Protein AF-A0A167GSV7-F1 (afdb_monomer_lite)

Secondary structure (DSSP, 8-state):
----GGGGGGTTSTT--GGG-HHHHHHHHHHHHHH---GGGGS-TTT--SHHHHHS-----TT---SS-HHHHHHHHHHHHHHHHHS---SSGGGSTT---PPPPPPPPEEEEEEEETTEEEEEEEE-S---HHHHHHTT---PPPSS--TT--TT--S------------

Structure (mmCIF, N/CA/C/O backbone):
data_AF-A0A167GSV7-F1
#
_entry.id   AF-A0A167GSV7-F1
#
loop_
_atom_site.group_PDB
_atom_site.id
_atom_site.type_symbol
_atom_site.label_atom_id
_atom_site.label_alt_id
_atom_site.label_comp_id
_atom_site.label_asym_id
_atom_site.label_entity_id
_atom_site.label_seq_id
_atom_site.pdbx_PDB_ins_code
_atom_site.Cartn_x
_atom_site.Cartn_y
_atom_site.Cartn_z
_atom_site.occupancy
_atom_site.B_iso_or_equiv
_atom_site.auth_seq_id
_atom_site.auth_comp_id
_atom_site.auth_asym_id
_atom_site.auth_atom_id
_atom_site.pdbx_PDB_model_num
ATOM 1 N N . MET A 1 1 ? -2.995 -13.051 6.671 1.00 68.19 1 MET A N 1
ATOM 2 C CA . MET A 1 1 ? -1.737 -13.390 5.969 1.00 68.19 1 MET A CA 1
ATOM 3 C C . MET A 1 1 ? -1.433 -12.260 5.000 1.00 68.19 1 MET A C 1
ATOM 5 O O . MET A 1 1 ? -2.315 -11.930 4.220 1.00 68.19 1 MET A O 1
ATOM 9 N N . LEU A 1 2 ? -0.252 -11.642 5.087 1.00 77.50 2 LEU A N 1
ATOM 10 C CA . LEU A 1 2 ? 0.212 -10.658 4.101 1.00 77.50 2 LEU A CA 1
ATOM 11 C C . LEU A 1 2 ? 0.925 -11.395 2.960 1.00 77.50 2 LEU A C 1
ATOM 13 O O . LEU A 1 2 ? 1.666 -12.342 3.218 1.00 77.50 2 LEU A O 1
ATOM 17 N N . PHE A 1 3 ? 0.684 -10.985 1.718 1.00 82.25 3 PHE A N 1
ATOM 18 C CA . PHE A 1 3 ? 1.260 -11.573 0.505 1.00 82.25 3 PHE A CA 1
ATOM 19 C C . PHE A 1 3 ? 1.486 -10.473 -0.553 1.00 82.25 3 PHE A C 1
ATOM 21 O O . PHE A 1 3 ? 1.132 -9.324 -0.312 1.00 82.25 3 PHE A O 1
ATOM 28 N N . ASP A 1 4 ? 2.069 -10.822 -1.708 1.00 75.38 4 ASP A N 1
ATOM 29 C CA . ASP A 1 4 ? 2.353 -9.896 -2.829 1.00 75.38 4 ASP A CA 1
ATOM 30 C C . ASP A 1 4 ? 3.397 -8.796 -2.515 1.00 75.38 4 ASP A C 1
ATOM 32 O O . ASP A 1 4 ? 3.217 -7.606 -2.768 1.00 75.38 4 ASP A O 1
ATOM 36 N N . PHE A 1 5 ? 4.556 -9.204 -1.984 1.00 78.56 5 PHE A N 1
ATOM 37 C CA . PHE A 1 5 ? 5.688 -8.311 -1.671 1.00 78.56 5 PHE A CA 1
ATOM 38 C C . PHE A 1 5 ? 6.516 -7.886 -2.902 1.00 78.56 5 PHE A C 1
ATOM 40 O O . PHE A 1 5 ? 7.600 -7.311 -2.771 1.00 78.56 5 PHE A O 1
ATOM 47 N N . ASN A 1 6 ? 6.005 -8.129 -4.111 1.00 77.69 6 ASN A N 1
ATOM 48 C CA . ASN A 1 6 ? 6.680 -7.888 -5.390 1.00 77.69 6 ASN A CA 1
ATOM 49 C C . ASN A 1 6 ? 7.121 -6.423 -5.554 1.00 77.69 6 ASN A C 1
ATOM 51 O O . ASN A 1 6 ? 8.136 -6.126 -6.187 1.00 77.69 6 ASN A O 1
ATOM 55 N N . PHE A 1 7 ? 6.347 -5.494 -4.985 1.00 78.44 7 PHE A N 1
ATOM 56 C CA . PHE A 1 7 ? 6.650 -4.064 -5.005 1.00 78.44 7 PHE A CA 1
ATOM 57 C C . PHE A 1 7 ? 7.676 -3.656 -3.942 1.00 78.44 7 PHE A C 1
ATOM 59 O O . PHE A 1 7 ? 8.456 -2.739 -4.187 1.00 78.44 7 PHE A O 1
ATOM 66 N N . SER A 1 8 ? 7.737 -4.350 -2.804 1.00 79.81 8 SER A N 1
ATOM 67 C CA . SER A 1 8 ? 8.711 -4.071 -1.741 1.00 79.81 8 SER A CA 1
ATOM 68 C C . SER A 1 8 ? 10.144 -4.361 -2.192 1.00 79.81 8 SER A C 1
ATOM 70 O O . SER A 1 8 ? 11.051 -3.594 -1.882 1.00 79.81 8 SER A O 1
ATOM 72 N N . ALA A 1 9 ? 10.348 -5.399 -3.012 1.00 78.75 9 ALA A N 1
ATOM 73 C CA . ALA A 1 9 ? 11.649 -5.708 -3.617 1.00 78.75 9 ALA A CA 1
ATOM 74 C C . ALA A 1 9 ? 12.167 -4.603 -4.563 1.00 78.75 9 ALA A C 1
ATOM 76 O O . ALA A 1 9 ? 13.341 -4.586 -4.928 1.00 78.75 9 ALA A O 1
ATOM 77 N N . ARG A 1 10 ? 11.301 -3.662 -4.966 1.00 82.44 10 ARG A N 1
ATOM 78 C CA . ARG A 1 10 ? 11.674 -2.543 -5.837 1.00 82.44 10 ARG A CA 1
ATOM 79 C C . ARG A 1 10 ? 12.182 -1.329 -5.070 1.00 82.44 10 ARG A C 1
ATOM 81 O O . ARG A 1 10 ? 12.647 -0.403 -5.717 1.00 82.44 10 ARG A O 1
ATOM 88 N N . ILE A 1 11 ? 12.109 -1.292 -3.737 1.00 86.81 11 ILE A N 1
ATOM 89 C CA . ILE A 1 11 ? 12.600 -0.142 -2.960 1.00 86.81 11 ILE A CA 1
ATOM 90 C C . ILE A 1 11 ? 14.096 0.059 -3.254 1.00 86.81 11 ILE A C 1
ATOM 92 O O . ILE A 1 11 ? 14.900 -0.861 -3.087 1.00 86.81 11 ILE A O 1
ATOM 96 N N . GLY A 1 12 ? 14.460 1.249 -3.738 1.00 86.12 12 GLY A N 1
ATOM 97 C CA . GLY A 1 12 ? 15.818 1.560 -4.205 1.00 86.12 12 GLY A CA 1
ATOM 98 C C . GLY A 1 12 ? 16.156 1.058 -5.621 1.00 86.12 12 GLY A C 1
ATOM 99 O O . GLY A 1 12 ? 17.324 1.049 -6.007 1.00 86.12 12 GLY A O 1
ATOM 100 N N . ARG A 1 13 ? 15.166 0.623 -6.413 1.00 84.81 13 ARG A N 1
ATOM 101 C CA . ARG A 1 13 ? 15.308 0.154 -7.806 1.00 84.81 13 ARG A CA 1
ATOM 102 C C . ARG A 1 13 ? 14.381 0.938 -8.756 1.00 84.81 13 ARG A C 1
ATOM 104 O O . ARG A 1 13 ? 13.416 1.559 -8.303 1.00 84.81 13 ARG A O 1
ATOM 111 N N . PRO A 1 14 ? 14.620 0.897 -10.083 1.00 82.56 14 PRO A N 1
ATOM 112 C CA . PRO A 1 14 ? 13.687 1.451 -11.064 1.00 82.56 14 PRO A CA 1
ATOM 113 C C . PRO A 1 14 ? 12.264 0.900 -10.894 1.00 82.56 14 PRO A C 1
ATOM 115 O O . PRO A 1 14 ? 12.064 -0.288 -10.640 1.00 82.56 14 PRO A O 1
ATOM 118 N N . GLY A 1 15 ? 11.263 1.770 -11.038 1.00 79.38 15 GLY A N 1
ATOM 119 C CA . GLY A 1 15 ? 9.854 1.418 -10.835 1.00 79.38 15 GLY A CA 1
ATOM 120 C C . GLY A 1 15 ? 9.379 1.461 -9.376 1.00 79.38 15 GLY A C 1
ATOM 121 O O . GLY A 1 15 ? 8.215 1.149 -9.122 1.00 79.38 15 GLY A O 1
ATOM 122 N N . TYR A 1 16 ? 10.239 1.855 -8.428 1.00 86.88 16 TYR A N 1
ATOM 123 C CA . TYR A 1 16 ? 9.818 2.297 -7.097 1.00 86.88 16 TYR A CA 1
ATOM 124 C C . TYR A 1 16 ? 8.952 3.561 -7.182 1.00 86.88 16 TYR A C 1
ATOM 126 O O . TYR A 1 16 ? 9.185 4.434 -8.017 1.00 86.88 16 TYR A O 1
ATOM 134 N N . SER A 1 17 ? 7.970 3.673 -6.290 1.00 88.25 17 SER A N 1
ATOM 135 C CA . SER A 1 17 ? 7.146 4.869 -6.134 1.00 88.25 17 SER A CA 1
ATOM 136 C C . SER A 1 17 ? 7.015 5.197 -4.652 1.00 88.25 17 SER A C 1
ATOM 138 O O . SER A 1 17 ? 6.383 4.453 -3.908 1.00 88.25 17 SER A O 1
ATOM 140 N N . GLU A 1 18 ? 7.582 6.328 -4.237 1.00 88.50 18 GLU A N 1
ATOM 141 C CA . GLU A 1 18 ? 7.523 6.815 -2.851 1.00 88.50 18 GLU A CA 1
ATOM 142 C C . GLU A 1 18 ? 6.089 7.095 -2.380 1.00 88.50 18 GLU A C 1
ATOM 144 O O . GLU A 1 18 ? 5.733 6.876 -1.219 1.00 88.50 18 GLU A O 1
ATOM 149 N N . ALA A 1 19 ? 5.222 7.478 -3.317 1.00 90.75 19 ALA A N 1
ATOM 150 C CA . ALA A 1 19 ? 3.798 7.656 -3.077 1.00 90.75 19 ALA A CA 1
ATOM 151 C C . ALA A 1 19 ? 3.080 6.358 -2.648 1.00 90.75 19 ALA A C 1
ATOM 153 O O . ALA A 1 19 ? 1.967 6.424 -2.133 1.00 90.75 19 ALA A O 1
ATOM 154 N N . ARG A 1 20 ? 3.697 5.181 -2.839 1.00 89.00 20 ARG A N 1
ATOM 155 C CA . ARG A 1 20 ? 3.166 3.857 -2.469 1.00 89.00 20 ARG A CA 1
ATOM 156 C C . ARG A 1 20 ? 3.907 3.272 -1.260 1.00 89.00 20 ARG A C 1
ATOM 158 O O . ARG A 1 20 ? 4.378 2.138 -1.308 1.00 89.00 20 ARG A O 1
ATOM 165 N N . ASN A 1 21 ? 4.040 4.056 -0.192 1.00 90.56 21 ASN A N 1
ATOM 166 C CA . ASN A 1 21 ? 4.678 3.618 1.051 1.00 90.56 21 ASN A CA 1
ATOM 167 C C . ASN A 1 21 ? 3.718 2.861 1.989 1.00 90.56 21 ASN A C 1
ATOM 169 O O . ASN A 1 21 ? 2.494 2.901 1.842 1.00 90.56 21 ASN A O 1
ATOM 173 N N . ASP A 1 22 ? 4.307 2.164 2.960 1.00 91.00 22 ASP A N 1
ATOM 174 C CA . ASP A 1 22 ? 3.615 1.337 3.951 1.00 91.00 22 ASP A CA 1
ATOM 175 C C . ASP A 1 22 ? 2.670 2.148 4.843 1.00 91.00 22 ASP A C 1
ATOM 177 O O . ASP A 1 22 ? 1.542 1.717 5.058 1.00 91.00 22 ASP A O 1
ATOM 181 N N . ILE A 1 23 ? 3.077 3.335 5.301 1.00 94.19 23 ILE A N 1
ATOM 182 C CA . ILE A 1 23 ? 2.232 4.207 6.132 1.00 94.19 23 ILE A CA 1
ATOM 183 C C . ILE A 1 23 ? 0.926 4.543 5.410 1.00 94.19 23 ILE A C 1
ATOM 185 O O . ILE A 1 23 ? -0.161 4.307 5.941 1.00 94.19 23 ILE A O 1
ATOM 189 N N . LYS A 1 24 ? 1.026 5.037 4.171 1.00 94.44 24 LYS A N 1
ATOM 190 C CA . LYS A 1 24 ? -0.137 5.355 3.335 1.00 94.44 24 LYS A CA 1
ATOM 191 C C . LYS A 1 24 ? -0.990 4.112 3.082 1.00 94.44 24 LYS A C 1
ATOM 193 O O . LYS A 1 24 ? -2.205 4.158 3.245 1.00 94.44 24 LYS A O 1
ATOM 198 N N . GLY A 1 25 ? -0.359 2.988 2.740 1.00 93.19 25 GLY A N 1
ATOM 199 C CA . GLY A 1 25 ? -1.058 1.726 2.501 1.00 93.19 25 GLY A CA 1
ATOM 200 C C . GLY A 1 25 ? -1.862 1.240 3.712 1.00 93.19 25 GLY A C 1
ATOM 201 O O . GLY A 1 25 ? -3.019 0.847 3.552 1.00 93.19 25 GLY A O 1
ATOM 202 N N . VAL A 1 26 ? -1.285 1.295 4.916 1.00 95.44 26 VAL A N 1
ATOM 203 C CA . VAL A 1 26 ? -1.942 0.856 6.158 1.00 95.44 26 VAL A CA 1
ATOM 204 C C . VAL A 1 26 ? -3.081 1.798 6.549 1.00 95.44 26 VAL A C 1
ATOM 206 O O . VAL A 1 26 ? -4.167 1.307 6.854 1.00 95.44 26 VAL A O 1
ATOM 209 N N . LEU A 1 27 ? -2.876 3.121 6.474 1.00 96.44 27 LEU A N 1
ATOM 210 C CA . LEU A 1 27 ? -3.914 4.122 6.767 1.00 96.44 27 LEU A CA 1
ATOM 211 C C . LEU A 1 27 ? -5.168 3.898 5.922 1.00 96.44 27 LEU A C 1
ATOM 213 O O . LEU A 1 27 ? -6.256 3.712 6.463 1.00 96.44 27 LEU A O 1
ATOM 217 N N . PHE A 1 28 ? -4.999 3.840 4.600 1.00 96.19 28 PHE A N 1
ATOM 218 C CA . PHE A 1 28 ? -6.114 3.607 3.690 1.00 96.19 28 PHE A CA 1
ATOM 219 C C . PHE A 1 28 ? -6.759 2.237 3.902 1.00 96.19 28 PHE A C 1
ATOM 221 O O . PHE A 1 28 ? -7.976 2.127 3.912 1.00 96.19 28 PHE A O 1
ATOM 228 N N . THR A 1 29 ? -5.962 1.183 4.099 1.00 95.06 29 THR A N 1
ATOM 229 C CA . THR A 1 29 ? -6.514 -0.168 4.282 1.00 95.06 29 THR A CA 1
ATOM 230 C C . THR A 1 29 ? -7.373 -0.265 5.539 1.00 95.06 29 THR A C 1
ATOM 232 O O . THR A 1 29 ? -8.441 -0.869 5.493 1.00 95.06 29 THR A O 1
ATOM 235 N N . LEU A 1 30 ? -6.942 0.325 6.660 1.00 96.31 30 LEU A N 1
ATOM 236 C CA . LEU A 1 30 ? -7.736 0.279 7.886 1.00 96.31 30 LEU A CA 1
ATOM 237 C C . LEU A 1 30 ? -9.003 1.134 7.769 1.00 96.31 30 LEU A C 1
ATOM 239 O O . LEU A 1 30 ? -10.065 0.678 8.187 1.00 96.31 30 LEU A O 1
ATOM 243 N N . TYR A 1 31 ? -8.901 2.319 7.158 1.00 96.81 31 TYR A N 1
ATOM 244 C CA . TYR A 1 31 ? -10.057 3.155 6.837 1.00 96.81 31 TYR A CA 1
ATOM 245 C C . TYR A 1 31 ? -11.082 2.366 6.012 1.00 96.81 31 TYR A C 1
ATOM 247 O O . TYR A 1 31 ? -12.199 2.162 6.470 1.00 96.81 31 TYR A O 1
ATOM 255 N N . GLU A 1 32 ? -10.671 1.804 4.874 1.00 96.31 32 GLU A N 1
ATOM 256 C CA . GLU A 1 32 ? -11.534 1.051 3.954 1.00 96.31 32 GLU A CA 1
ATOM 257 C C . GLU A 1 32 ? -12.191 -0.173 4.607 1.00 96.31 32 GLU A C 1
ATOM 259 O O . GLU A 1 32 ? -13.351 -0.480 4.336 1.00 96.31 32 GLU A O 1
ATOM 264 N N . ILE A 1 33 ? -11.478 -0.892 5.480 1.00 96.06 33 ILE A N 1
ATOM 265 C CA . ILE A 1 33 ? -12.054 -2.032 6.206 1.00 96.06 33 ILE A CA 1
ATOM 266 C C . ILE A 1 33 ? -13.157 -1.563 7.160 1.00 96.06 33 ILE A C 1
ATOM 268 O O . ILE A 1 33 ? -14.196 -2.218 7.243 1.00 96.06 33 ILE A O 1
ATOM 272 N N . ILE A 1 34 ? -12.942 -0.454 7.875 1.00 97.19 34 ILE A N 1
ATOM 273 C CA . ILE A 1 34 ? -13.860 0.036 8.911 1.00 97.19 34 ILE A CA 1
ATOM 274 C C . ILE A 1 34 ? -15.062 0.777 8.313 1.00 97.19 34 ILE A C 1
ATOM 276 O O . ILE A 1 34 ? -16.195 0.562 8.752 1.00 97.19 34 ILE A O 1
ATOM 280 N N . THR A 1 35 ? -14.835 1.640 7.326 1.00 96.75 35 THR A N 1
ATOM 281 C CA . THR A 1 35 ? -15.862 2.505 6.725 1.00 96.75 35 THR A CA 1
ATOM 282 C C . THR A 1 35 ? -16.539 1.868 5.517 1.00 96.75 35 THR A C 1
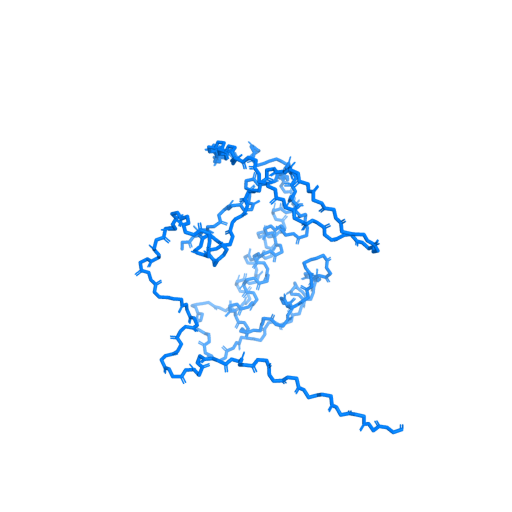ATOM 284 O O . THR A 1 35 ? -17.638 2.280 5.156 1.00 96.75 35 THR A O 1
ATOM 287 N N . ARG A 1 36 ? -15.906 0.854 4.902 1.00 96.69 36 ARG A N 1
ATOM 288 C CA . ARG A 1 36 ? -16.286 0.289 3.593 1.00 96.69 36 ARG A CA 1
ATOM 289 C C . ARG A 1 36 ? -16.272 1.319 2.454 1.00 96.69 36 ARG A C 1
ATOM 291 O O . ARG A 1 36 ? -16.804 1.027 1.387 1.00 96.69 36 ARG A O 1
ATOM 298 N N . ASP A 1 37 ? -15.644 2.476 2.668 1.00 94.69 37 ASP A N 1
ATOM 299 C CA . ASP A 1 37 ? -15.453 3.528 1.671 1.00 94.69 37 ASP A CA 1
ATOM 300 C C . ASP A 1 37 ? -14.067 3.389 1.023 1.00 94.69 37 ASP A C 1
ATOM 302 O O . ASP A 1 37 ? -13.042 3.480 1.701 1.00 94.69 37 ASP A O 1
ATOM 306 N N . ASP A 1 38 ? -14.043 3.161 -0.292 1.00 93.88 38 ASP A N 1
ATOM 307 C CA . ASP A 1 38 ? -12.836 3.076 -1.117 1.00 93.88 38 ASP A CA 1
ATOM 308 C C . ASP A 1 38 ? -12.701 4.229 -2.128 1.00 93.88 38 ASP A C 1
ATOM 310 O O . ASP A 1 38 ? -11.796 4.215 -2.968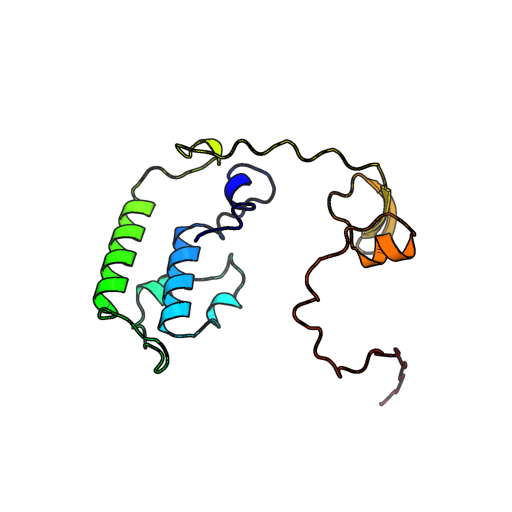 1.00 93.88 38 ASP A O 1
ATOM 314 N N . ASN A 1 39 ? -13.530 5.274 -2.029 1.00 93.75 39 ASN A N 1
ATOM 315 C CA . ASN A 1 39 ? -13.533 6.406 -2.961 1.00 93.75 39 ASN A CA 1
ATOM 316 C C . ASN A 1 39 ? -12.179 7.120 -2.994 1.00 93.75 39 ASN A C 1
ATOM 318 O O . ASN A 1 39 ? -11.689 7.505 -4.059 1.00 93.75 39 ASN A O 1
ATOM 322 N N . LEU A 1 40 ? -11.521 7.241 -1.836 1.00 92.50 40 LEU A N 1
ATOM 323 C CA . LEU A 1 40 ? -10.194 7.850 -1.732 1.00 92.50 40 LEU A CA 1
ATOM 324 C C . LEU A 1 40 ? -9.135 7.065 -2.532 1.00 92.50 40 LEU A C 1
ATOM 326 O O . LEU A 1 40 ? -8.125 7.629 -2.958 1.00 92.50 40 LEU A O 1
ATOM 330 N N . ARG A 1 41 ? -9.363 5.769 -2.788 1.00 90.81 41 ARG A N 1
ATOM 331 C CA . ARG A 1 41 ? -8.463 4.903 -3.563 1.00 90.81 41 ARG A CA 1
ATOM 332 C C . ARG A 1 41 ? -8.524 5.183 -5.068 1.00 90.81 41 ARG A C 1
ATOM 334 O O . ARG A 1 41 ? -7.570 4.855 -5.771 1.00 90.81 41 ARG A O 1
ATOM 341 N N . ALA A 1 42 ? -9.601 5.801 -5.563 1.00 91.69 42 ALA A N 1
ATOM 342 C CA . ALA A 1 42 ? -9.729 6.194 -6.969 1.00 91.69 42 ALA A CA 1
ATOM 343 C C . ALA A 1 42 ? -8.762 7.329 -7.356 1.00 91.69 42 ALA A C 1
ATOM 345 O O . ALA A 1 42 ? -8.411 7.487 -8.528 1.00 91.69 42 ALA A O 1
ATOM 346 N N . ILE A 1 43 ? -8.302 8.102 -6.369 1.00 93.62 43 ILE A N 1
ATOM 347 C CA . ILE A 1 43 ? -7.293 9.145 -6.546 1.00 93.62 43 ILE A CA 1
ATOM 348 C C . ILE A 1 43 ? -5.939 8.483 -6.818 1.00 93.62 43 ILE A C 1
ATOM 350 O O . ILE A 1 43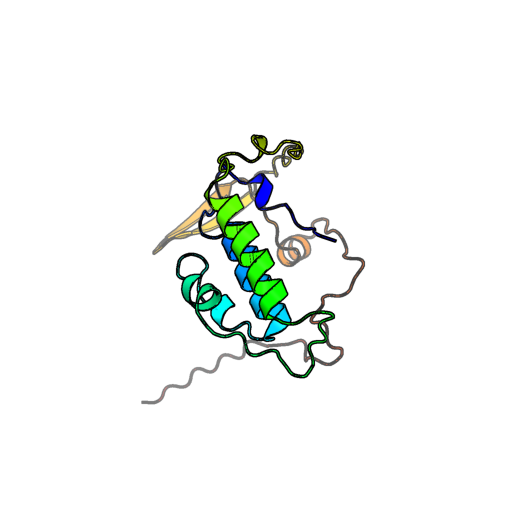 ? -5.572 7.489 -6.186 1.00 93.62 43 ILE A O 1
ATOM 354 N N . ARG A 1 44 ? -5.168 9.043 -7.758 1.00 92.81 44 ARG A N 1
ATOM 355 C CA . ARG A 1 44 ? -3.816 8.557 -8.068 1.00 92.81 44 ARG A CA 1
ATOM 356 C C . ARG A 1 44 ? -2.948 8.574 -6.813 1.00 92.81 44 ARG A C 1
ATOM 358 O O . ARG A 1 44 ? -3.017 9.503 -6.018 1.00 92.81 44 ARG A O 1
ATOM 365 N N . HIS A 1 45 ? -2.075 7.580 -6.660 1.00 92.00 45 HIS A N 1
ATOM 366 C CA . HIS A 1 45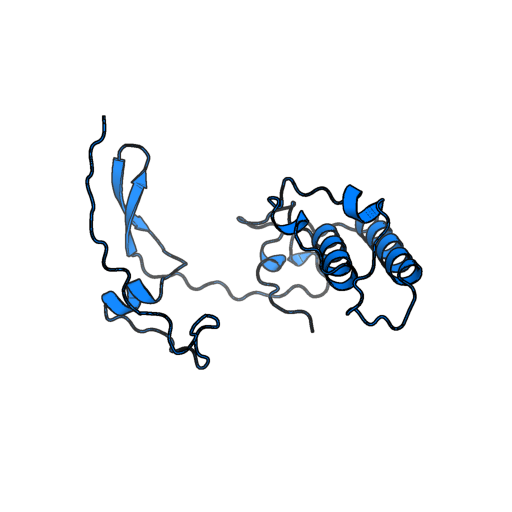 ? -1.251 7.429 -5.455 1.00 92.00 45 HIS A CA 1
ATOM 367 C C . HIS A 1 45 ? -0.462 8.688 -5.073 1.00 92.00 45 HIS A C 1
ATOM 369 O O . HIS A 1 45 ? -0.301 8.963 -3.887 1.00 92.00 45 HIS A O 1
ATOM 375 N N . GLN A 1 46 ? 0.020 9.444 -6.059 1.00 93.56 46 GLN A N 1
ATOM 376 C CA . GLN A 1 46 ? 0.773 10.686 -5.868 1.00 93.56 46 GLN A CA 1
ATOM 377 C C . GLN A 1 46 ? -0.082 11.804 -5.262 1.00 93.56 46 GLN A C 1
ATOM 379 O O . GLN A 1 46 ? 0.430 12.586 -4.470 1.00 93.56 46 GLN A O 1
ATOM 384 N N . ASP A 1 47 ? -1.371 11.821 -5.592 1.00 95.19 47 ASP A N 1
ATOM 385 C CA . ASP A 1 47 ? -2.309 12.894 -5.254 1.00 95.19 47 ASP A CA 1
ATOM 386 C C . ASP A 1 47 ? -3.182 12.544 -4.035 1.00 95.19 47 ASP A C 1
ATOM 388 O O . ASP A 1 47 ? -3.926 13.376 -3.530 1.00 95.19 47 ASP A O 1
ATOM 392 N N . GLN A 1 48 ? -3.109 11.301 -3.552 1.00 94.50 48 GLN A N 1
ATOM 393 C CA . GLN A 1 48 ? -3.809 10.864 -2.345 1.00 94.50 48 GLN A CA 1
ATOM 394 C C . GLN A 1 48 ? -3.300 11.629 -1.112 1.00 94.50 48 GLN A C 1
ATOM 396 O O . GLN A 1 48 ? -2.106 11.573 -0.802 1.00 94.50 48 GLN A O 1
ATOM 401 N N . ASP A 1 49 ? -4.207 12.252 -0.364 1.00 92.69 49 ASP A N 1
ATOM 402 C CA . ASP A 1 49 ? -3.904 12.913 0.905 1.00 92.69 49 ASP A CA 1
ATOM 403 C C . ASP A 1 49 ? -4.267 12.008 2.092 1.00 92.69 49 ASP A C 1
ATOM 405 O O . ASP A 1 49 ? -5.409 11.581 2.247 1.00 92.69 49 ASP A O 1
ATOM 409 N N . VAL A 1 50 ? -3.275 11.694 2.928 1.00 93.88 50 VAL A N 1
ATOM 410 C CA . VAL A 1 50 ? -3.472 10.880 4.139 1.00 93.88 50 VAL A CA 1
ATOM 411 C C . VAL A 1 50 ? -4.094 11.674 5.283 1.00 93.88 50 VAL A C 1
ATOM 413 O O . VAL A 1 50 ? -4.678 11.068 6.178 1.00 93.88 50 VAL A O 1
ATOM 416 N N . SER A 1 51 ? -3.995 13.006 5.251 1.00 94.19 51 SER A N 1
ATOM 417 C CA . SER A 1 51 ? -4.486 13.878 6.317 1.00 94.19 51 SER A CA 1
ATOM 418 C C . SER A 1 51 ? -6.002 13.755 6.493 1.00 94.19 51 SER A C 1
ATOM 420 O O . SER A 1 51 ? -6.490 13.730 7.621 1.00 94.19 51 SER A O 1
ATOM 422 N N . VAL A 1 52 ? -6.722 13.552 5.384 1.00 92.75 52 VAL A N 1
ATOM 423 C CA . VAL A 1 52 ? -8.163 13.267 5.352 1.00 92.75 52 VAL A CA 1
ATOM 424 C C . VAL A 1 52 ? -8.484 12.068 6.246 1.00 92.75 52 VAL A C 1
ATOM 426 O O . VAL A 1 52 ? -9.352 12.138 7.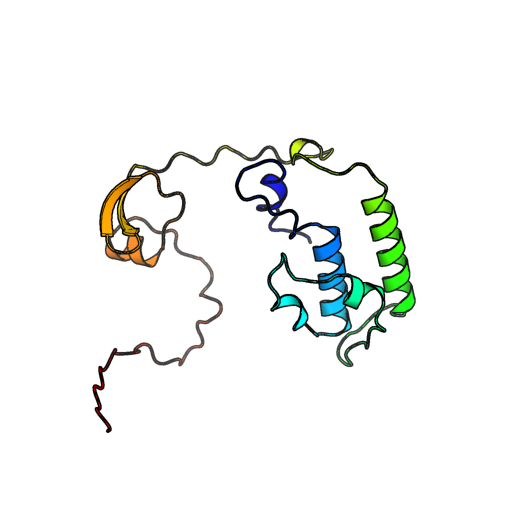102 1.00 92.75 52 VAL A O 1
ATOM 429 N N . ILE A 1 53 ? -7.707 10.991 6.143 1.00 95.00 53 ILE A N 1
ATOM 430 C CA . ILE A 1 53 ? -7.913 9.781 6.948 1.00 95.00 53 ILE A CA 1
ATOM 431 C C . ILE A 1 53 ? -7.459 9.986 8.399 1.00 95.00 53 ILE A C 1
ATOM 433 O O . ILE A 1 53 ? -8.083 9.473 9.328 1.00 95.00 53 ILE A O 1
ATOM 437 N N . GLU A 1 54 ? -6.357 10.700 8.618 1.00 94.25 54 GLU A N 1
ATOM 438 C CA . GLU A 1 54 ? -5.796 10.885 9.959 1.00 94.25 54 GLU A CA 1
ATOM 439 C C . GLU A 1 54 ? -6.672 11.782 10.843 1.00 94.25 54 GLU A C 1
ATOM 441 O O . GLU A 1 54 ? -6.816 11.489 12.036 1.00 94.25 54 GLU A O 1
ATOM 446 N N . TYR A 1 55 ? -7.280 12.826 10.272 1.00 90.69 55 TYR A N 1
ATOM 447 C CA . TYR A 1 55 ? -7.994 13.862 11.021 1.00 90.69 55 TYR A CA 1
ATOM 448 C C . TYR A 1 55 ? -9.521 13.753 10.981 1.00 90.69 55 TYR A C 1
ATOM 450 O O . TYR A 1 55 ? -10.160 14.263 11.899 1.00 90.69 55 TYR A O 1
ATOM 458 N N . GLU A 1 56 ? -10.122 13.085 9.993 1.00 87.31 56 GLU A N 1
ATOM 459 C CA . GLU A 1 56 ? -11.580 12.912 9.962 1.00 87.31 56 GLU A CA 1
ATOM 460 C C . GLU A 1 56 ? -12.082 11.898 10.990 1.00 87.31 56 GLU A C 1
ATOM 462 O O . GLU A 1 56 ? -11.358 11.004 11.436 1.00 87.31 56 GLU A O 1
ATOM 467 N N . ASP A 1 57 ? -13.358 12.010 11.350 1.00 90.31 57 ASP A N 1
ATOM 468 C CA . ASP A 1 57 ? -14.044 11.007 12.151 1.00 90.31 57 ASP A CA 1
ATOM 469 C C . ASP A 1 57 ? -14.491 9.829 11.291 1.00 90.31 57 ASP A C 1
ATOM 471 O O . ASP A 1 57 ? -15.209 9.967 10.303 1.00 90.31 57 ASP A O 1
ATOM 475 N N . TRP A 1 58 ? -14.059 8.632 11.684 1.00 95.19 58 TRP A N 1
ATOM 476 C CA . TRP A 1 58 ? -14.363 7.413 10.947 1.00 95.19 58 TRP A CA 1
ATOM 477 C C . TRP A 1 58 ? -15.762 6.925 11.304 1.00 95.19 58 TRP A C 1
ATOM 479 O O . TRP A 1 58 ? -16.020 6.499 12.432 1.00 95.19 58 TRP A O 1
ATOM 489 N N . VAL A 1 59 ? -16.654 6.928 10.319 1.00 95.00 59 VAL A N 1
ATOM 490 C CA . VAL A 1 59 ? -17.985 6.336 10.453 1.00 95.00 59 VAL A CA 1
ATOM 491 C C . VAL A 1 59 ? -17.890 4.847 10.132 1.00 95.00 59 VAL A C 1
ATOM 493 O O . VAL A 1 59 ? -17.686 4.462 8.983 1.00 95.00 59 VAL A O 1
ATOM 496 N N . LYS A 1 60 ? -18.026 3.988 11.150 1.00 96.94 60 LYS A N 1
ATOM 497 C CA . LYS A 1 60 ? -18.041 2.533 10.941 1.00 96.94 60 LYS A CA 1
ATOM 498 C C . LYS A 1 60 ? -19.252 2.133 10.107 1.00 96.94 60 LYS A C 1
ATOM 500 O O . LYS A 1 60 ? -20.383 2.493 10.436 1.00 96.94 60 LYS A O 1
ATOM 505 N N . HIS A 1 61 ? -19.025 1.303 9.099 1.00 98.12 61 HIS A N 1
ATOM 506 C CA . HIS A 1 61 ? -20.107 0.708 8.332 1.00 98.12 61 HIS A CA 1
ATOM 507 C C . HIS A 1 61 ? -20.940 -0.268 9.197 1.00 98.12 61 HIS A C 1
ATOM 509 O O . HIS A 1 61 ? -20.357 -1.027 9.979 1.00 98.12 61 HIS A O 1
ATOM 515 N N . PRO A 1 62 ? -22.280 -0.320 9.058 1.00 97.19 62 PRO A N 1
ATOM 516 C CA . PRO A 1 62 ? -23.138 -1.212 9.850 1.00 97.19 62 PRO A CA 1
ATOM 517 C C . PRO A 1 62 ? -22.739 -2.694 9.794 1.00 97.19 62 PRO A C 1
ATOM 519 O O . PRO A 1 62 ? -22.761 -3.374 10.817 1.00 97.19 62 PRO A O 1
ATOM 522 N N . ASP A 1 63 ? -22.300 -3.164 8.624 1.00 97.69 63 ASP A N 1
ATOM 523 C CA . ASP A 1 63 ? -21.906 -4.567 8.401 1.00 97.69 63 ASP A CA 1
ATOM 524 C C . ASP A 1 63 ? -20.508 -4.924 8.932 1.00 97.69 63 ASP A C 1
ATOM 526 O O . ASP A 1 63 ? -20.096 -6.084 8.877 1.00 97.69 63 ASP A O 1
ATOM 530 N N . VAL A 1 64 ? -19.742 -3.945 9.422 1.00 97.38 64 VAL A N 1
ATOM 531 C CA . VAL A 1 64 ? -18.401 -4.194 9.955 1.00 97.38 64 VAL A CA 1
ATOM 532 C C . VAL A 1 64 ? -18.496 -4.556 11.432 1.00 97.38 64 VAL A C 1
ATOM 534 O O . VAL A 1 64 ? -18.927 -3.767 12.282 1.00 97.38 64 VAL A O 1
ATOM 537 N N . LEU A 1 65 ? -18.041 -5.767 11.743 1.00 97.19 65 LEU A N 1
ATOM 538 C CA . LEU A 1 65 ? -17.901 -6.267 13.103 1.00 97.19 65 LEU A CA 1
ATOM 539 C C . LEU A 1 65 ? -16.482 -5.980 13.591 1.00 97.19 65 LEU A C 1
ATOM 541 O O . LEU A 1 65 ? -15.513 -6.454 13.003 1.00 97.19 65 LEU A O 1
ATOM 545 N N . LEU A 1 66 ? -16.383 -5.199 14.662 1.00 96.44 66 LEU A N 1
ATOM 546 C CA . LEU A 1 66 ? -15.138 -4.934 15.371 1.00 96.44 66 LEU A CA 1
ATOM 547 C C . LEU A 1 66 ? -15.268 -5.511 16.776 1.00 96.44 66 LEU A C 1
ATOM 549 O O . LEU A 1 66 ? -16.339 -5.434 17.379 1.00 96.44 66 LEU A O 1
ATOM 553 N N . ASP A 1 67 ? -14.184 -6.075 17.282 1.00 97.50 67 ASP A N 1
ATOM 554 C CA . ASP A 1 67 ? -14.071 -6.571 18.653 1.00 97.50 67 ASP A CA 1
ATOM 555 C C . ASP A 1 67 ? -13.738 -5.454 19.659 1.00 97.50 67 ASP A C 1
ATOM 557 O O . ASP A 1 67 ? -13.928 -5.642 20.858 1.00 97.50 67 ASP A O 1
ATOM 561 N N . HIS A 1 68 ? -13.315 -4.281 19.172 1.00 96.88 68 HIS A N 1
ATOM 562 C CA . HIS A 1 68 ? -12.980 -3.097 19.968 1.00 96.88 68 HIS A CA 1
ATOM 563 C C . HIS A 1 68 ? -13.584 -1.812 19.358 1.00 96.88 68 HIS A C 1
ATOM 565 O O . HIS A 1 68 ? -13.983 -1.791 18.186 1.00 96.88 68 HIS A O 1
ATOM 571 N N . PRO A 1 69 ? -13.671 -0.707 20.120 1.00 96.31 69 PRO A N 1
ATOM 572 C CA . PRO A 1 69 ? -14.069 0.596 19.592 1.00 96.31 69 PRO A CA 1
ATOM 573 C C . PRO A 1 69 ? -13.091 1.134 18.535 1.00 96.31 69 PRO A C 1
ATOM 575 O O . PRO A 1 69 ? -11.880 0.941 18.628 1.00 96.31 69 PRO A O 1
ATOM 578 N N . ILE A 1 70 ? -13.600 1.911 17.569 1.00 96.19 70 ILE A N 1
ATOM 579 C CA . ILE A 1 70 ? -12.790 2.546 16.506 1.00 96.19 70 ILE A CA 1
ATOM 580 C C . ILE A 1 70 ? -11.637 3.379 17.088 1.00 96.19 70 ILE A C 1
ATOM 582 O O . ILE A 1 70 ? -10.551 3.419 16.516 1.00 96.19 70 ILE A O 1
ATOM 586 N N . SER A 1 71 ? -11.862 4.040 18.227 1.00 95.56 71 SER A N 1
ATOM 587 C CA . SER A 1 71 ? -10.859 4.871 18.897 1.00 95.56 71 SER A CA 1
ATOM 588 C C . SER A 1 71 ? -9.595 4.096 19.262 1.00 95.56 71 SER A C 1
ATOM 590 O O . SER A 1 71 ? -8.504 4.638 19.117 1.00 95.56 71 SER A O 1
ATOM 592 N N . GLU A 1 72 ? -9.719 2.833 19.674 1.00 97.06 72 GLU A N 1
ATOM 593 C CA . GLU A 1 72 ? -8.565 1.997 20.021 1.00 97.06 72 GLU A CA 1
ATOM 594 C C . GLU A 1 72 ? -7.757 1.633 18.772 1.00 97.06 72 GLU A C 1
ATOM 596 O O . GLU A 1 72 ? -6.538 1.803 18.749 1.00 97.06 72 GLU A O 1
ATOM 601 N N . PHE A 1 73 ? -8.430 1.247 17.682 1.00 96.31 73 PHE A N 1
ATOM 602 C CA . PHE A 1 73 ? -7.772 1.019 16.391 1.00 96.31 73 PHE A CA 1
ATOM 603 C C . PHE A 1 73 ? -7.050 2.272 15.888 1.00 96.31 73 PHE A C 1
ATOM 605 O O . PHE A 1 73 ? -5.902 2.191 15.448 1.00 96.31 73 PHE A O 1
ATOM 612 N N . ARG A 1 74 ? -7.699 3.440 15.977 1.00 95.56 74 ARG A N 1
ATOM 613 C CA . ARG A 1 74 ? -7.107 4.721 15.569 1.00 95.56 74 ARG A CA 1
ATOM 614 C C . ARG A 1 74 ? -5.914 5.102 16.435 1.00 95.56 74 ARG A C 1
ATOM 616 O O . ARG A 1 74 ? -4.934 5.611 15.900 1.00 95.56 74 ARG A O 1
ATOM 623 N N . GLN A 1 75 ? -5.971 4.839 17.738 1.00 96.31 75 GLN A N 1
ATOM 624 C CA . GLN A 1 75 ? -4.852 5.088 18.637 1.00 96.31 75 GLN A CA 1
ATOM 625 C C . GLN A 1 75 ? -3.640 4.227 18.261 1.00 96.31 75 GLN A C 1
ATOM 627 O O . GLN A 1 75 ? -2.564 4.772 18.024 1.00 96.31 75 GLN A O 1
ATOM 632 N N . VAL A 1 76 ? -3.824 2.910 18.121 1.00 97.31 76 VAL A N 1
ATOM 633 C CA . VAL A 1 76 ? -2.744 1.990 17.726 1.00 97.31 76 VAL A CA 1
ATOM 634 C C . VAL A 1 76 ? -2.166 2.376 16.364 1.00 97.31 76 VAL A C 1
ATOM 636 O O . VAL A 1 76 ? -0.948 2.392 16.185 1.00 97.31 76 VAL A O 1
ATOM 639 N N . LEU A 1 77 ? -3.026 2.727 15.402 1.00 96.88 77 LEU A N 1
ATOM 640 C CA . LEU A 1 77 ? -2.599 3.176 14.080 1.00 96.88 77 LEU A CA 1
ATOM 641 C C . LEU A 1 77 ? -1.764 4.454 14.156 1.00 96.88 77 LEU A C 1
ATOM 643 O O . LEU A 1 77 ? -0.708 4.529 13.531 1.00 96.88 77 LEU A O 1
ATOM 647 N N . LYS A 1 78 ? -2.214 5.444 14.930 1.00 96.50 78 LYS A N 1
ATOM 648 C CA . LYS A 1 78 ? -1.502 6.708 15.124 1.00 96.50 78 LYS A CA 1
ATOM 649 C C . LYS A 1 78 ? -0.121 6.474 15.733 1.00 96.50 78 LYS A C 1
ATOM 651 O O . LYS A 1 78 ? 0.870 6.923 15.161 1.00 96.50 78 LYS A O 1
ATOM 656 N N . GLU A 1 79 ? -0.046 5.725 16.831 1.00 97.62 79 GLU A N 1
ATOM 657 C CA . GLU A 1 79 ? 1.216 5.389 17.502 1.00 97.62 79 GLU A CA 1
ATOM 658 C C . GLU A 1 79 ? 2.169 4.635 16.561 1.00 97.62 79 GLU A C 1
ATOM 660 O O . GLU A 1 79 ? 3.370 4.920 16.502 1.00 97.62 79 GLU A O 1
ATOM 665 N N . TRP A 1 80 ? 1.639 3.699 15.766 1.00 97.38 80 TRP A N 1
ATOM 666 C CA . TRP A 1 80 ? 2.418 2.982 14.762 1.00 97.38 80 TRP A CA 1
ATOM 667 C C . TRP A 1 80 ? 2.940 3.916 13.662 1.00 97.38 80 TRP A C 1
ATOM 669 O O . TRP A 1 80 ? 4.129 3.856 13.338 1.00 97.38 80 TRP A O 1
ATOM 679 N N . CYS A 1 81 ? 2.102 4.807 13.122 1.00 96.38 81 CYS A N 1
ATOM 680 C CA . CYS A 1 81 ? 2.492 5.789 12.108 1.00 96.38 81 CYS A CA 1
ATOM 681 C C . CYS A 1 81 ? 3.583 6.732 12.631 1.00 96.38 81 CYS A C 1
ATOM 683 O O . CYS A 1 81 ? 4.589 6.948 11.955 1.00 96.38 81 CYS A O 1
ATOM 685 N N . GLU A 1 82 ? 3.422 7.266 13.843 1.00 96.50 82 GLU A N 1
ATOM 686 C CA . GLU A 1 82 ? 4.409 8.132 14.499 1.00 96.50 82 GLU A CA 1
ATOM 687 C C . GLU A 1 82 ? 5.749 7.411 14.674 1.00 96.50 82 GLU A C 1
ATOM 689 O O . GLU A 1 82 ? 6.789 7.905 14.229 1.00 96.50 82 GLU A O 1
ATOM 694 N N . LYS A 1 83 ? 5.725 6.191 15.222 1.00 96.69 83 LYS A N 1
ATOM 695 C CA . LYS A 1 83 ? 6.921 5.354 15.368 1.00 96.69 83 LYS A CA 1
ATOM 696 C C . LYS A 1 83 ? 7.576 5.059 14.021 1.00 96.69 83 LYS A C 1
ATOM 698 O O . LYS A 1 83 ? 8.804 5.081 13.912 1.00 96.69 83 LYS A O 1
ATOM 703 N N . ARG A 1 84 ? 6.780 4.780 12.985 1.00 94.31 84 ARG A N 1
ATOM 704 C CA . ARG A 1 84 ? 7.285 4.441 11.652 1.00 94.31 84 ARG A CA 1
ATOM 705 C C . ARG A 1 84 ? 7.944 5.634 10.971 1.00 94.31 84 ARG A C 1
ATOM 707 O O . ARG A 1 84 ? 8.992 5.441 10.358 1.00 94.31 84 ARG A O 1
ATOM 714 N N . ARG A 1 85 ? 7.378 6.836 11.116 1.00 93.94 85 ARG A N 1
ATOM 715 C CA . ARG A 1 85 ? 7.944 8.103 10.619 1.00 93.94 85 ARG A CA 1
ATOM 716 C C . ARG A 1 85 ? 9.236 8.477 11.347 1.00 93.94 85 ARG A C 1
ATOM 718 O O . ARG A 1 85 ? 10.191 8.888 10.701 1.00 93.94 85 ARG A O 1
ATOM 725 N N . ALA A 1 86 ? 9.281 8.300 12.669 1.00 96.00 86 ALA A N 1
ATOM 726 C CA . ALA A 1 86 ? 10.450 8.630 13.487 1.00 96.00 86 ALA A CA 1
ATOM 727 C C . ALA A 1 86 ? 11.609 7.622 13.353 1.00 96.00 86 ALA A C 1
ATOM 729 O O . ALA A 1 86 ? 12.764 7.959 13.605 1.00 96.00 86 ALA A O 1
ATOM 730 N N . GLY A 1 87 ? 11.308 6.372 12.993 1.00 92.38 87 GLY A N 1
ATOM 731 C CA . GLY A 1 87 ? 12.299 5.307 12.852 1.00 92.38 87 GLY A CA 1
ATOM 732 C C . GLY A 1 87 ? 13.190 5.427 11.609 1.00 92.38 87 GLY A C 1
ATOM 733 O O . GLY A 1 87 ? 13.010 6.293 10.751 1.00 92.38 87 GLY A O 1
ATOM 734 N N . LYS A 1 88 ? 14.145 4.492 11.480 1.00 89.69 88 LYS A N 1
ATOM 735 C CA . LYS A 1 88 ? 14.984 4.365 10.278 1.00 89.69 88 LYS A CA 1
ATOM 736 C C . LYS A 1 88 ? 14.096 4.108 9.055 1.00 89.69 88 LYS A C 1
ATOM 738 O O . LYS A 1 88 ? 13.343 3.131 9.010 1.00 89.69 88 LYS A O 1
ATOM 743 N N . GLN A 1 89 ? 14.216 4.968 8.050 1.00 89.06 89 GLN A N 1
ATOM 744 C CA . GLN A 1 89 ? 13.547 4.770 6.769 1.00 89.06 89 GLN A CA 1
ATOM 745 C C . GLN A 1 89 ? 14.313 3.749 5.923 1.00 89.06 89 GLN A C 1
ATOM 747 O O . GLN A 1 89 ? 15.544 3.742 5.899 1.00 89.06 89 GLN A O 1
ATOM 752 N N . ILE A 1 90 ? 13.569 2.864 5.259 1.00 87.69 90 ILE A N 1
ATOM 753 C CA . ILE A 1 90 ? 14.110 1.852 4.347 1.00 87.69 90 ILE A CA 1
ATOM 754 C C . ILE A 1 90 ? 14.263 2.536 2.990 1.00 87.69 90 ILE A C 1
ATOM 756 O O . ILE A 1 90 ? 13.260 2.875 2.364 1.00 87.69 90 ILE A O 1
ATOM 760 N N . THR A 1 91 ? 15.499 2.770 2.553 1.00 88.31 91 THR A N 1
ATOM 761 C CA . THR A 1 91 ? 15.787 3.417 1.261 1.00 88.31 91 THR A CA 1
ATOM 762 C C . THR A 1 91 ? 16.116 2.394 0.180 1.00 88.31 91 THR A C 1
ATOM 764 O O . THR A 1 91 ? 15.897 2.646 -1.005 1.00 88.31 91 THR 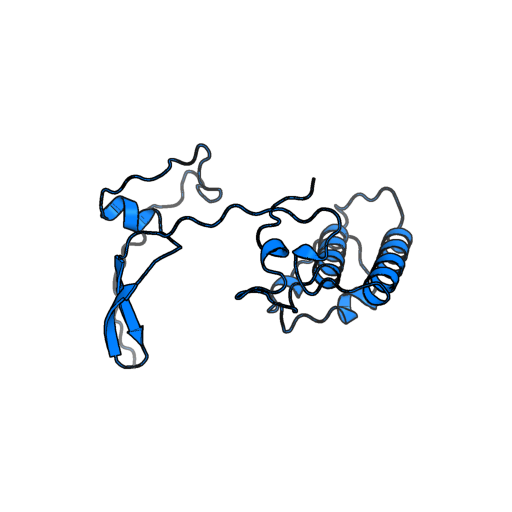A O 1
ATOM 767 N N . THR A 1 92 ? 16.567 1.207 0.587 1.00 89.62 92 THR A N 1
ATOM 768 C CA . THR A 1 92 ? 16.757 0.034 -0.265 1.00 89.62 92 THR A CA 1
ATOM 769 C C . THR A 1 92 ? 16.079 -1.180 0.358 1.00 89.62 92 THR A C 1
ATOM 771 O O . THR A 1 92 ? 16.041 -1.313 1.578 1.00 89.62 92 THR A O 1
ATOM 774 N N . TYR A 1 93 ? 15.550 -2.104 -0.448 1.00 86.56 93 TYR A N 1
ATOM 775 C CA . TYR A 1 93 ? 14.902 -3.315 0.086 1.00 86.56 93 TYR A CA 1
ATOM 776 C C . TYR A 1 93 ? 15.833 -4.148 0.995 1.00 86.56 93 TYR A C 1
ATOM 778 O O . TYR A 1 93 ? 15.357 -4.814 1.911 1.00 86.56 93 TYR A O 1
ATOM 786 N N . THR A 1 94 ? 17.152 -4.065 0.783 1.00 89.56 94 THR A N 1
ATOM 787 C CA . THR A 1 94 ? 18.199 -4.715 1.587 1.00 89.56 94 THR A CA 1
ATOM 788 C C . THR A 1 94 ? 18.396 -4.117 2.979 1.00 89.56 94 THR A C 1
ATOM 790 O O . THR A 1 94 ? 19.043 -4.741 3.811 1.00 89.56 94 THR A O 1
ATOM 793 N N . ASP A 1 95 ? 17.839 -2.935 3.269 1.00 90.31 95 ASP A N 1
ATOM 794 C CA . ASP A 1 95 ? 17.863 -2.368 4.625 1.00 90.31 95 ASP A CA 1
ATOM 795 C C . ASP A 1 95 ? 16.956 -3.128 5.604 1.00 90.31 95 ASP A C 1
ATOM 797 O O . ASP A 1 95 ? 17.077 -2.955 6.821 1.00 90.31 95 ASP A O 1
ATOM 801 N N . ALA A 1 96 ? 16.020 -3.938 5.099 1.00 86.31 96 ALA A N 1
ATOM 802 C CA . ALA A 1 96 ? 15.165 -4.765 5.934 1.00 86.31 96 ALA A CA 1
ATOM 803 C C . ALA A 1 96 ? 15.979 -5.894 6.588 1.00 86.31 96 ALA A C 1
ATOM 805 O O . ALA A 1 96 ? 16.745 -6.582 5.920 1.00 86.31 96 ALA A O 1
ATOM 806 N N . ALA A 1 97 ? 15.758 -6.136 7.886 1.00 86.38 97 ALA A N 1
ATOM 807 C CA . ALA A 1 97 ? 16.508 -7.139 8.653 1.00 86.38 97 ALA A CA 1
ATOM 808 C C . ALA A 1 97 ? 16.447 -8.554 8.047 1.00 86.38 97 ALA A C 1
ATOM 810 O O . ALA A 1 97 ? 17.416 -9.298 8.126 1.00 86.38 97 ALA A O 1
ATOM 811 N N . ASN A 1 98 ? 15.318 -8.898 7.422 1.00 85.00 98 ASN A N 1
ATOM 812 C CA . ASN A 1 98 ? 15.100 -10.158 6.714 1.00 85.00 98 ASN A CA 1
ATOM 813 C C . ASN A 1 98 ? 14.688 -9.863 5.266 1.00 85.00 98 ASN A C 1
ATOM 815 O O . ASN A 1 98 ? 13.571 -10.184 4.855 1.00 85.00 98 ASN A O 1
ATOM 819 N N . PHE A 1 99 ? 15.532 -9.147 4.520 1.00 86.50 99 PHE A N 1
ATOM 820 C CA . PHE A 1 99 ? 15.242 -8.861 3.118 1.00 86.50 99 PHE A CA 1
ATOM 821 C C . PHE A 1 99 ? 15.149 -10.159 2.306 1.00 86.50 99 PHE A C 1
ATOM 823 O O . PHE A 1 99 ? 15.839 -11.143 2.572 1.00 86.50 99 PHE A O 1
ATOM 830 N N . LEU A 1 100 ? 14.272 -10.155 1.307 1.00 80.06 100 LEU A N 1
ATOM 831 C CA . LEU A 1 100 ? 14.123 -11.283 0.398 1.00 80.06 100 LEU A CA 1
ATOM 832 C C . LEU A 1 100 ? 15.237 -11.224 -0.646 1.00 80.06 100 LEU A C 1
ATOM 834 O O . LEU A 1 100 ? 15.346 -10.234 -1.376 1.00 80.06 100 LEU A O 1
ATOM 838 N N . ASP A 1 101 ? 16.041 -12.282 -0.726 1.00 82.00 101 ASP A N 1
ATOM 839 C CA . ASP A 1 101 ? 16.959 -12.479 -1.844 1.00 82.00 101 ASP A CA 1
ATOM 840 C C . ASP A 1 101 ? 16.147 -12.944 -3.055 1.00 82.00 101 ASP A C 1
ATOM 842 O O . ASP A 1 101 ? 15.776 -14.114 -3.185 1.00 82.00 101 ASP A O 1
ATOM 846 N N . TRP A 1 102 ? 15.738 -11.979 -3.880 1.00 76.19 102 TRP A N 1
ATOM 847 C CA . TRP A 1 102 ? 14.903 -12.268 -5.034 1.00 76.19 102 TRP A CA 1
ATOM 848 C C . TRP A 1 102 ? 15.775 -12.862 -6.138 1.00 76.19 102 TRP A C 1
ATOM 850 O O . TRP A 1 102 ? 16.756 -12.221 -6.531 1.00 76.19 102 TRP A O 1
ATOM 860 N N . PRO A 1 103 ? 15.430 -14.044 -6.681 1.00 78.94 103 PRO A N 1
ATOM 861 C CA . PRO A 1 103 ? 16.191 -14.595 -7.785 1.00 78.94 103 PRO A CA 1
ATOM 862 C C . PRO A 1 103 ? 16.169 -13.606 -8.958 1.00 78.94 103 PRO A C 1
ATOM 864 O O . PRO A 1 103 ? 15.155 -12.926 -9.179 1.00 78.94 103 PRO A O 1
ATOM 867 N N . PRO A 1 104 ? 17.269 -13.505 -9.722 1.00 76.81 104 PRO A N 1
ATOM 868 C CA . PRO A 1 104 ? 17.297 -12.649 -10.892 1.00 76.81 104 PRO A CA 1
ATOM 869 C C . PRO A 1 104 ? 16.183 -13.070 -11.851 1.00 76.81 104 PRO A C 1
ATOM 871 O O . PRO A 1 104 ? 15.967 -14.259 -12.097 1.00 76.81 104 PRO A O 1
ATOM 874 N N . VAL A 1 105 ? 15.470 -12.085 -12.399 1.00 74.56 105 VAL A N 1
ATOM 875 C CA . VAL A 1 105 ? 14.501 -12.350 -13.464 1.00 74.56 105 VAL A CA 1
ATOM 876 C C . VAL A 1 105 ? 15.296 -12.836 -14.680 1.00 74.56 105 VAL A C 1
ATOM 878 O O . VAL A 1 105 ? 16.206 -12.121 -15.108 1.00 74.56 105 VAL A O 1
ATOM 881 N N . PRO A 1 106 ? 15.009 -14.032 -15.224 1.00 81.75 106 PRO A N 1
ATOM 882 C CA . PRO A 1 106 ? 15.714 -14.524 -16.395 1.00 81.75 106 PRO A CA 1
ATOM 883 C C . PRO A 1 106 ? 15.499 -13.575 -17.571 1.00 81.75 106 PRO A C 1
ATOM 885 O O . PRO A 1 106 ? 14.412 -13.023 -17.756 1.00 81.75 106 PRO A O 1
ATOM 888 N N . ASP A 1 107 ? 16.544 -13.389 -18.371 1.00 84.56 107 ASP A N 1
ATOM 889 C CA . ASP A 1 107 ? 16.456 -12.540 -19.547 1.00 84.56 107 ASP A CA 1
ATOM 890 C C . ASP A 1 107 ? 15.528 -13.174 -20.595 1.00 84.56 107 ASP A C 1
ATOM 892 O O . ASP A 1 107 ? 15.760 -14.315 -21.011 1.00 84.56 107 ASP A O 1
ATOM 896 N N . PRO A 1 108 ? 14.486 -12.457 -21.050 1.00 84.50 108 PRO A N 1
ATOM 897 C CA . PRO A 1 108 ? 13.626 -12.951 -22.107 1.00 84.50 108 PRO A CA 1
ATOM 898 C C . PRO A 1 108 ? 14.367 -12.915 -23.454 1.00 84.50 108 PRO A C 1
ATOM 900 O O . PRO A 1 108 ? 15.276 -12.096 -23.650 1.00 84.50 108 PRO A O 1
ATOM 903 N N . PRO A 1 109 ? 13.962 -13.755 -24.423 1.00 84.25 109 PRO A N 1
ATOM 904 C CA . PRO A 1 109 ? 14.442 -13.630 -25.790 1.00 84.25 109 PRO A CA 1
ATOM 905 C C . PRO A 1 109 ? 14.079 -12.257 -26.371 1.00 84.25 109 PRO A C 1
ATOM 907 O O . PRO A 1 109 ? 13.052 -11.658 -26.035 1.00 84.25 109 PRO A O 1
ATOM 910 N N . LEU A 1 110 ? 14.922 -11.770 -27.282 1.00 88.62 110 LEU A N 1
ATOM 911 C CA . LEU A 1 110 ? 14.635 -10.558 -28.040 1.00 88.62 110 LEU A CA 1
ATOM 912 C C . LEU A 1 110 ? 13.370 -10.755 -28.878 1.00 88.62 110 LEU A C 1
ATOM 914 O O . LEU A 1 110 ? 13.219 -11.765 -29.563 1.00 88.62 110 LEU A O 1
ATOM 918 N N . SER A 1 111 ? 12.467 -9.783 -28.805 1.00 84.31 111 SER A N 1
ATOM 919 C CA . SER A 1 111 ? 11.225 -9.767 -29.571 1.00 84.31 111 SER A CA 1
ATOM 920 C C . SER A 1 111 ? 11.210 -8.545 -30.481 1.00 84.31 111 SER A C 1
ATOM 922 O O . SER A 1 111 ? 11.615 -7.458 -30.066 1.00 84.31 111 SER A O 1
ATOM 924 N N . GLU A 1 112 ? 10.757 -8.729 -31.719 1.00 87.75 112 GLU A N 1
ATOM 925 C CA . GLU A 1 112 ? 10.426 -7.619 -32.610 1.00 87.75 112 GLU A CA 1
ATOM 926 C C . GLU A 1 112 ? 9.072 -7.052 -32.185 1.00 87.75 112 GLU A C 1
ATOM 928 O O . GLU A 1 112 ? 8.094 -7.787 -32.039 1.00 87.75 112 GLU A O 1
ATOM 933 N N . VAL A 1 113 ? 9.032 -5.751 -31.926 1.00 86.19 113 VAL A N 1
ATOM 934 C CA . VAL A 1 113 ? 7.864 -5.067 -31.378 1.00 86.19 113 VAL A CA 1
ATOM 935 C C . VAL A 1 113 ? 7.656 -3.771 -32.133 1.00 86.19 113 VAL A C 1
ATOM 937 O O . VAL A 1 113 ? 8.601 -3.027 -32.397 1.00 86.19 113 VAL A O 1
ATOM 940 N N . GLU A 1 114 ? 6.405 -3.495 -32.463 1.00 88.25 114 GLU A N 1
ATOM 941 C CA . GLU A 1 114 ? 6.009 -2.241 -33.081 1.00 88.25 114 GLU A CA 1
ATOM 942 C C . GLU A 1 114 ? 5.716 -1.219 -31.976 1.00 88.25 114 GLU A C 1
ATOM 944 O O . GLU A 1 114 ? 4.769 -1.367 -31.202 1.00 88.25 114 GLU A O 1
ATOM 949 N N . THR A 1 115 ? 6.576 -0.209 -31.845 1.00 85.00 115 THR A N 1
ATOM 950 C CA . THR A 1 115 ? 6.396 0.880 -30.882 1.00 85.00 115 THR A CA 1
ATOM 951 C C . THR A 1 115 ? 5.786 2.083 -31.602 1.00 85.00 115 THR A C 1
ATOM 953 O O . THR A 1 115 ? 6.363 2.625 -32.551 1.00 85.00 115 THR A O 1
ATOM 956 N N . HIS A 1 116 ? 4.624 2.526 -31.124 1.00 88.50 116 HIS A N 1
ATOM 957 C CA . HIS A 1 116 ? 3.959 3.731 -31.610 1.00 88.50 116 HIS A CA 1
ATOM 958 C C . HIS A 1 116 ? 4.367 4.935 -30.759 1.00 88.50 116 HIS A C 1
ATOM 960 O O . HIS A 1 116 ? 3.959 5.078 -29.607 1.00 88.50 116 HIS A O 1
ATOM 966 N N . TYR A 1 117 ? 5.175 5.806 -31.346 1.00 87.06 117 TYR A N 1
ATOM 967 C CA . TYR A 1 117 ? 5.487 7.130 -30.827 1.00 87.06 117 TYR A CA 1
ATOM 968 C C . TYR A 1 117 ? 4.537 8.165 -31.436 1.00 87.06 117 TYR A C 1
ATOM 970 O O . TYR A 1 117 ? 3.886 7.925 -32.456 1.00 87.06 117 TYR A O 1
ATOM 978 N N . VAL A 1 118 ? 4.476 9.356 -30.837 1.00 89.69 118 VAL A N 1
ATOM 979 C CA . VAL A 1 118 ? 3.694 10.470 -31.391 1.00 89.69 118 VAL A CA 1
ATOM 980 C C . VAL A 1 118 ? 4.187 10.776 -32.812 1.00 89.69 118 VAL A C 1
ATOM 982 O O . VAL A 1 118 ? 5.322 11.203 -33.003 1.00 89.69 118 VAL A O 1
ATOM 985 N N . GLY A 1 119 ? 3.336 10.516 -33.809 1.00 89.50 119 GLY A N 1
ATOM 986 C CA . GLY A 1 119 ? 3.620 10.761 -35.227 1.00 89.50 119 GLY A CA 1
ATOM 987 C C . GLY A 1 119 ? 4.545 9.747 -35.911 1.00 89.50 119 GLY A C 1
ATOM 988 O O . GLY A 1 119 ? 4.900 9.960 -37.069 1.00 89.50 119 GLY A O 1
ATOM 989 N N . LYS A 1 120 ? 4.950 8.656 -35.245 1.00 92.06 120 LYS A N 1
ATOM 990 C CA . LYS A 1 120 ? 5.833 7.651 -35.852 1.00 92.06 120 LYS A CA 1
ATOM 991 C C . LYS A 1 120 ? 5.599 6.254 -35.295 1.00 92.06 120 LYS A C 1
ATOM 993 O O . LYS A 1 120 ? 5.572 6.048 -34.089 1.00 92.06 120 LYS A O 1
ATOM 998 N N . THR A 1 121 ? 5.574 5.282 -36.192 1.00 92.25 121 THR A N 1
ATOM 999 C CA . THR A 1 121 ? 5.631 3.861 -35.857 1.00 92.25 121 THR A CA 1
ATOM 1000 C C . THR A 1 121 ? 7.013 3.321 -36.208 1.00 92.25 121 THR A C 1
ATOM 1002 O O . THR A 1 121 ? 7.511 3.569 -37.308 1.00 92.25 121 THR A O 1
ATOM 1005 N N . VAL A 1 122 ? 7.649 2.600 -35.286 1.00 91.38 122 VAL A N 1
ATOM 1006 C CA . VAL A 1 122 ? 8.935 1.931 -35.530 1.00 91.38 122 VAL A CA 1
ATOM 1007 C C . VAL A 1 122 ? 8.875 0.476 -35.102 1.00 91.38 122 VAL A C 1
ATOM 1009 O O . VAL A 1 122 ? 8.243 0.141 -34.104 1.00 91.38 122 VAL A O 1
ATOM 1012 N N . LYS A 1 123 ? 9.569 -0.379 -35.852 1.00 91.75 123 LYS A N 1
ATOM 1013 C CA . LYS A 1 123 ? 9.837 -1.756 -35.449 1.00 91.75 123 LYS A CA 1
ATOM 1014 C C . LYS A 1 123 ? 11.166 -1.793 -34.717 1.00 91.75 123 LYS A C 1
ATOM 1016 O O . LYS A 1 123 ? 12.187 -1.370 -35.257 1.00 91.75 123 LYS A O 1
ATOM 1021 N N . GLU A 1 124 ? 11.138 -2.264 -33.483 1.00 91.12 124 GLU A N 1
ATOM 1022 C CA . GLU A 1 124 ? 12.291 -2.312 -32.596 1.00 91.12 124 GLU A CA 1
ATOM 1023 C C . GLU A 1 124 ? 12.483 -3.726 -32.077 1.00 91.12 124 GLU A C 1
ATOM 1025 O O . GLU A 1 124 ? 11.523 -4.432 -31.772 1.00 91.12 124 GLU A O 1
ATOM 1030 N N . VAL A 1 125 ? 13.740 -4.127 -31.926 1.00 90.00 125 VAL A N 1
ATOM 1031 C CA . VAL A 1 125 ? 14.087 -5.383 -31.271 1.00 90.00 125 VAL A CA 1
ATOM 1032 C C . VAL A 1 125 ? 14.421 -5.066 -29.819 1.00 90.00 125 VAL A C 1
ATOM 1034 O O . VAL A 1 125 ? 15.427 -4.414 -29.540 1.00 90.00 125 VAL A O 1
ATOM 1037 N N . LYS A 1 126 ? 13.574 -5.506 -28.886 1.00 87.88 126 LYS A N 1
ATOM 1038 C CA . LYS A 1 126 ? 13.780 -5.284 -27.447 1.00 87.88 126 LYS A CA 1
ATOM 1039 C C . LYS A 1 126 ? 13.412 -6.510 -26.618 1.00 87.88 126 LYS A C 1
ATOM 1041 O O . LYS A 1 126 ? 12.680 -7.397 -27.055 1.00 87.88 126 LYS A O 1
ATOM 1046 N N . LYS A 1 127 ? 13.954 -6.558 -25.402 1.00 86.44 127 LYS A N 1
ATOM 1047 C CA . LYS A 1 127 ? 13.556 -7.523 -24.374 1.00 86.44 127 LYS A CA 1
ATOM 1048 C C . LYS A 1 127 ? 12.181 -7.124 -23.834 1.00 86.44 127 LYS A C 1
ATOM 1050 O O . LYS A 1 127 ? 12.006 -5.985 -23.403 1.00 86.44 127 LYS A O 1
ATOM 1055 N N . LEU A 1 128 ? 11.231 -8.054 -23.857 1.00 82.62 128 LEU A N 1
ATOM 1056 C CA . LEU A 1 128 ? 9.901 -7.882 -23.270 1.00 82.62 128 LEU A CA 1
ATOM 1057 C C . LEU A 1 128 ? 9.806 -8.743 -22.013 1.00 82.62 128 LEU A C 1
ATOM 1059 O O . LEU A 1 128 ? 9.901 -9.965 -22.097 1.00 82.62 128 LEU A O 1
ATOM 1063 N N . TYR A 1 129 ? 9.665 -8.095 -20.857 1.00 79.44 129 TYR A N 1
ATOM 1064 C CA . TYR A 1 129 ? 9.543 -8.763 -19.552 1.00 79.44 129 TYR A CA 1
ATOM 1065 C C . TYR A 1 129 ? 8.083 -9.047 -19.173 1.00 79.44 129 TYR A C 1
ATOM 1067 O O . TYR A 1 129 ? 7.804 -9.644 -18.135 1.00 79.44 129 TYR A O 1
ATOM 1075 N N . ASP A 1 130 ? 7.154 -8.620 -20.018 1.00 79.00 130 ASP A N 1
ATOM 1076 C CA . ASP A 1 130 ? 5.732 -8.870 -19.946 1.00 79.00 130 ASP A CA 1
ATOM 1077 C C . ASP A 1 130 ? 5.258 -9.530 -21.244 1.00 79.00 130 ASP A C 1
ATOM 1079 O O . ASP A 1 130 ? 5.607 -9.125 -22.351 1.00 79.00 130 ASP A O 1
ATOM 1083 N N . TRP A 1 131 ? 4.439 -10.570 -21.103 1.00 76.62 131 TRP A N 1
ATOM 1084 C CA . TRP A 1 131 ? 3.780 -11.218 -22.229 1.00 76.62 131 TRP A CA 1
ATOM 1085 C C . TRP A 1 131 ? 2.289 -11.282 -21.975 1.00 76.62 131 TRP A C 1
ATOM 1087 O O . TRP A 1 131 ? 1.840 -11.719 -20.910 1.00 76.62 131 TRP A O 1
ATOM 1097 N N . LYS A 1 132 ? 1.500 -10.895 -22.977 1.00 80.62 132 LYS A N 1
ATOM 1098 C CA . LYS A 1 132 ? 0.057 -11.094 -22.912 1.00 80.62 132 LYS A CA 1
ATOM 1099 C C . LYS A 1 132 ? -0.266 -12.517 -23.331 1.00 80.62 132 LYS A C 1
ATOM 1101 O O . LYS A 1 132 ? 0.139 -12.977 -24.395 1.00 80.62 132 LYS A O 1
ATOM 1106 N N . ARG A 1 133 ? -1.061 -13.204 -22.509 1.00 81.44 133 ARG A N 1
ATOM 1107 C CA . ARG A 1 133 ? -1.529 -14.568 -22.794 1.00 81.44 133 ARG A CA 1
ATOM 1108 C C . ARG A 1 133 ? -2.160 -14.678 -24.185 1.00 81.44 133 ARG A C 1
ATOM 1110 O O . ARG A 1 133 ? -1.857 -15.628 -24.893 1.00 81.44 133 ARG A O 1
ATOM 1117 N N . ASN A 1 134 ? -3.010 -13.720 -24.555 1.00 82.81 134 ASN A N 1
ATOM 1118 C CA . ASN A 1 134 ? -3.729 -13.747 -25.829 1.00 82.81 134 ASN A CA 1
ATOM 1119 C C . ASN A 1 134 ? -2.761 -13.670 -27.020 1.00 82.81 134 ASN A C 1
ATOM 1121 O O . ASN A 1 134 ? -2.872 -14.475 -27.934 1.00 82.81 134 ASN A O 1
ATOM 1125 N N . GLU A 1 135 ? -1.751 -12.798 -26.954 1.00 83.62 135 GLU A N 1
ATOM 1126 C CA . GLU A 1 135 ? -0.721 -12.677 -27.997 1.00 83.62 135 GLU A CA 1
ATOM 1127 C C . GLU A 1 135 ? 0.108 -13.966 -28.116 1.00 83.62 135 GLU A C 1
ATOM 1129 O O . GLU A 1 135 ? 0.372 -14.446 -29.216 1.00 83.62 135 GLU A O 1
ATOM 1134 N N . LEU A 1 136 ? 0.492 -14.573 -26.985 1.00 83.81 136 LEU A N 1
ATOM 1135 C CA . LEU A 1 136 ? 1.199 -15.859 -26.992 1.00 83.81 136 LEU A CA 1
ATOM 1136 C C . LEU A 1 136 ? 0.340 -16.975 -27.599 1.00 83.81 136 LEU A C 1
ATOM 1138 O O . LEU A 1 136 ? 0.859 -17.809 -28.338 1.00 83.81 136 LEU A O 1
ATOM 1142 N N . GLN A 1 137 ? -0.961 -16.977 -27.306 1.00 85.62 137 GLN A N 1
ATOM 1143 C CA . GLN A 1 137 ? -1.908 -17.948 -27.844 1.00 85.62 137 GLN A CA 1
ATOM 1144 C C . GLN A 1 137 ? -2.090 -17.785 -29.360 1.00 85.62 137 GLN A C 1
ATOM 1146 O O . GLN A 1 137 ? -2.040 -18.782 -30.076 1.00 85.62 137 GLN A O 1
ATOM 1151 N N . GLU A 1 138 ? -2.237 -16.556 -29.860 1.00 86.25 138 GLU A N 1
ATOM 1152 C CA . GLU A 1 138 ? -2.303 -16.248 -31.300 1.00 86.25 138 GLU A CA 1
ATOM 1153 C C . GLU A 1 138 ? -1.027 -16.669 -32.042 1.00 86.25 138 GLU A C 1
ATOM 1155 O O . GLU A 1 138 ? -1.086 -17.159 -33.166 1.00 86.25 138 GLU A O 1
ATOM 1160 N N . GLN A 1 139 ? 0.130 -16.544 -31.389 1.00 83.69 139 GLN A N 1
ATOM 1161 C CA . GLN A 1 139 ? 1.428 -16.962 -31.924 1.00 83.69 139 GLN A CA 1
ATOM 1162 C C . GLN A 1 139 ? 1.691 -18.473 -31.794 1.00 83.69 139 GLN A C 1
ATOM 1164 O O . GLN A 1 139 ? 2.778 -18.930 -32.151 1.00 83.69 139 GLN A O 1
ATOM 1169 N N . GLY A 1 140 ? 0.754 -19.253 -31.241 1.00 86.50 140 GLY A N 1
ATOM 1170 C CA . GLY A 1 140 ? 0.929 -20.691 -31.004 1.00 86.50 140 GLY A CA 1
ATOM 1171 C C . GLY A 1 140 ? 2.033 -21.030 -29.992 1.00 86.50 140 GLY A C 1
ATOM 1172 O O . GLY A 1 140 ? 2.550 -22.147 -29.991 1.00 86.50 140 GLY A O 1
ATOM 1173 N N . LYS A 1 141 ? 2.428 -20.074 -29.142 1.00 83.81 141 LYS A N 1
ATOM 1174 C CA . LYS A 1 141 ? 3.460 -20.261 -28.115 1.00 83.81 141 LYS A CA 1
ATOM 1175 C C . LYS A 1 141 ? 2.892 -20.964 -26.885 1.00 83.81 141 LYS A C 1
ATOM 1177 O O . LYS A 1 141 ? 1.694 -20.925 -26.606 1.00 83.81 141 LYS A O 1
ATOM 1182 N N . ALA A 1 142 ? 3.780 -21.591 -26.114 1.00 84.06 142 ALA A N 1
ATOM 1183 C CA . ALA A 1 142 ? 3.411 -22.221 -24.855 1.00 84.06 142 ALA A CA 1
ATOM 1184 C C . ALA A 1 142 ? 2.834 -21.185 -23.875 1.00 84.06 142 ALA A C 1
ATOM 1186 O O . ALA A 1 142 ? 3.435 -20.139 -23.627 1.00 84.06 142 ALA A O 1
ATOM 1187 N N . ILE A 1 143 ? 1.680 -21.507 -23.292 1.00 84.62 143 ILE A N 1
ATOM 1188 C CA . ILE A 1 143 ? 1.023 -20.709 -22.256 1.00 84.62 143 ILE A CA 1
ATOM 1189 C C . ILE A 1 143 ? 0.797 -21.573 -21.017 1.00 84.62 143 ILE A C 1
ATOM 1191 O O . ILE A 1 143 ? 0.409 -22.737 -21.116 1.00 84.62 143 ILE A O 1
ATOM 1195 N N . LEU A 1 144 ? 1.010 -21.003 -19.832 1.00 82.31 144 LEU A N 1
ATOM 1196 C CA . LEU A 1 144 ? 0.681 -21.679 -18.579 1.00 82.31 144 LEU A CA 1
ATOM 1197 C C . LEU A 1 144 ? -0.838 -21.667 -18.388 1.00 82.31 144 LEU A C 1
ATOM 1199 O O . LEU A 1 144 ? -1.434 -20.597 -18.293 1.00 82.31 144 LEU A O 1
ATOM 1203 N N . ASN A 1 145 ? -1.490 -22.825 -18.329 1.00 80.38 145 ASN A N 1
ATOM 1204 C CA . ASN A 1 145 ? -2.927 -22.880 -18.065 1.00 80.38 145 ASN A CA 1
ATOM 1205 C C . ASN A 1 145 ? -3.216 -22.582 -16.591 1.00 80.38 145 ASN A C 1
ATOM 1207 O O . ASN A 1 145 ? -2.733 -23.278 -15.701 1.00 80.38 145 ASN A O 1
ATOM 1211 N N . TRP A 1 146 ? -4.008 -21.539 -16.338 1.00 76.56 146 TRP A N 1
ATOM 1212 C CA . TRP A 1 146 ? -4.470 -21.223 -14.991 1.00 76.56 146 TRP A CA 1
ATOM 1213 C C . TRP A 1 146 ? -5.399 -22.333 -14.497 1.00 76.56 146 TRP A C 1
ATOM 1215 O O . TRP A 1 146 ? -6.343 -22.706 -15.186 1.00 76.56 146 TRP A O 1
ATOM 1225 N N . GLN A 1 147 ? -5.156 -22.836 -13.286 1.00 79.38 147 GLN A N 1
ATOM 1226 C CA . GLN A 1 147 ? -6.008 -23.857 -12.660 1.00 79.38 147 GLN A CA 1
ATOM 1227 C C . GLN A 1 147 ? -7.365 -23.302 -12.194 1.00 79.38 147 GLN A C 1
ATOM 1229 O O . GLN A 1 147 ? -8.284 -24.067 -11.920 1.00 79.38 147 GLN A O 1
ATOM 1234 N N . ARG A 1 148 ? -7.499 -21.972 -12.099 1.00 78.31 148 ARG A N 1
ATOM 1235 C CA . ARG A 1 148 ? -8.724 -21.282 -11.686 1.00 78.31 148 ARG A CA 1
ATOM 1236 C C . ARG A 1 148 ? -9.313 -20.496 -12.866 1.00 78.31 148 ARG A C 1
ATOM 1238 O O . ARG A 1 148 ? -8.552 -19.808 -13.549 1.00 78.31 148 ARG A O 1
ATOM 1245 N N . PRO A 1 149 ? -10.642 -20.529 -13.080 1.00 76.56 149 PRO A N 1
ATOM 1246 C CA . PRO A 1 149 ? -11.291 -19.684 -14.077 1.00 76.56 149 PRO A CA 1
ATOM 1247 C C . PRO A 1 149 ? -11.137 -18.189 -13.739 1.00 76.56 149 PRO A C 1
ATOM 1249 O O . PRO A 1 149 ? -11.016 -17.826 -12.562 1.00 76.56 149 PRO A O 1
ATOM 1252 N N . PRO A 1 150 ? -11.141 -17.300 -14.748 1.00 71.25 150 PRO A N 1
ATOM 1253 C CA . PRO A 1 150 ? -11.026 -15.867 -14.525 1.00 71.25 150 PRO A CA 1
ATOM 1254 C C . PRO A 1 150 ? -12.179 -15.361 -13.655 1.00 71.25 150 PRO A C 1
ATOM 1256 O O . PRO A 1 150 ? -13.337 -15.731 -13.841 1.00 71.25 150 PRO A O 1
ATOM 1259 N N . GLN A 1 151 ? -11.870 -14.463 -12.723 1.00 66.19 151 GLN A N 1
ATOM 1260 C CA . GLN A 1 151 ? -12.809 -13.978 -11.704 1.00 66.19 151 GLN A CA 1
ATOM 1261 C C . GLN A 1 151 ? -14.032 -13.241 -12.290 1.00 66.19 151 GLN A C 1
ATOM 1263 O O . GLN A 1 151 ? -15.049 -13.102 -11.619 1.00 66.19 151 GLN A O 1
ATOM 1268 N N . ARG A 1 152 ? -13.949 -12.809 -13.558 1.00 60.50 152 ARG A N 1
ATOM 1269 C CA . ARG A 1 152 ? -15.042 -12.219 -14.349 1.00 60.50 152 ARG A CA 1
ATOM 1270 C C . ARG A 1 152 ? -15.531 -13.130 -15.482 1.00 60.50 152 ARG A C 1
ATOM 1272 O O . ARG A 1 152 ? -15.906 -12.649 -16.543 1.00 60.50 152 ARG A O 1
ATOM 1279 N N . SER A 1 153 ? -15.531 -14.442 -15.280 1.00 54.53 153 SER A N 1
ATOM 1280 C CA . SER A 1 153 ? -16.347 -15.338 -16.105 1.00 54.53 153 SER A CA 1
ATOM 1281 C C . SER A 1 153 ? -17.670 -15.578 -15.387 1.00 54.53 153 SER A C 1
ATOM 1283 O O . SER A 1 153 ? -17.824 -16.546 -14.652 1.00 54.53 153 SER A O 1
ATOM 1285 N N . GLN A 1 154 ? -18.627 -14.657 -15.545 1.00 48.09 154 GLN A N 1
ATOM 1286 C CA . GLN A 1 154 ? -20.012 -15.035 -15.278 1.00 48.09 154 GLN A CA 1
ATOM 1287 C C . GLN A 1 154 ? -20.463 -15.970 -16.409 1.00 48.09 154 GLN A C 1
ATOM 1289 O O . GLN A 1 154 ? -20.314 -15.603 -17.579 1.00 48.09 154 GLN A O 1
ATOM 1294 N N . PRO A 1 155 ? -21.003 -17.161 -16.105 1.00 42.03 155 PRO A N 1
ATOM 1295 C CA . PRO A 1 155 ? -21.695 -17.963 -17.103 1.00 42.03 155 PRO A CA 1
ATOM 1296 C C . PRO A 1 155 ? -22.901 -17.152 -17.601 1.00 42.03 155 PRO A C 1
ATOM 1298 O O . PRO A 1 155 ? -23.824 -16.902 -16.832 1.00 42.03 155 PRO A O 1
ATOM 1301 N N . GLY A 1 156 ? -22.868 -16.693 -18.856 1.00 49.97 156 GLY A N 1
ATOM 1302 C CA . GLY A 1 156 ? -23.987 -15.975 -19.487 1.00 49.97 156 GLY A CA 1
ATOM 1303 C C . GLY A 1 156 ? -23.698 -14.563 -20.007 1.00 49.97 156 GLY A C 1
ATOM 1304 O O . GLY A 1 156 ? -24.593 -13.958 -20.589 1.00 49.97 156 GLY A O 1
ATOM 1305 N N . ALA A 1 157 ? -22.481 -14.028 -19.859 1.00 40.19 157 ALA A N 1
ATOM 1306 C CA . ALA A 1 157 ? -22.114 -12.792 -20.557 1.00 40.19 157 ALA A CA 1
ATOM 1307 C C . ALA A 1 157 ? -21.934 -13.082 -22.064 1.00 40.19 157 ALA A C 1
ATOM 1309 O O . ALA A 1 157 ? -21.175 -13.999 -22.393 1.00 40.19 157 ALA A O 1
ATOM 1310 N N . PRO A 1 158 ? -22.594 -12.348 -22.984 1.00 35.19 158 PRO A N 1
ATOM 1311 C CA . PRO A 1 158 ? -22.457 -12.591 -24.414 1.00 35.19 158 PRO A CA 1
ATOM 1312 C C . PRO A 1 158 ? -21.000 -12.396 -24.832 1.00 35.19 158 PRO A C 1
ATOM 1314 O O . PRO A 1 158 ? -20.437 -11.305 -24.737 1.00 35.19 158 PRO A O 1
ATOM 1317 N N . THR A 1 159 ? -20.371 -13.475 -25.282 1.00 41.38 159 THR A N 1
ATOM 1318 C CA . THR A 1 159 ? -19.098 -13.427 -25.989 1.00 41.38 159 THR A CA 1
ATOM 1319 C C . THR A 1 159 ? -19.355 -12.862 -27.376 1.00 41.38 159 THR A C 1
ATOM 1321 O O . THR A 1 159 ? -19.871 -13.565 -28.239 1.00 41.38 159 THR A O 1
ATOM 1324 N N . GLY A 1 160 ? -19.013 -11.593 -27.574 1.00 34.78 160 GLY A N 1
ATOM 1325 C CA . GLY A 1 160 ? -19.068 -10.953 -28.882 1.00 34.78 160 GLY A CA 1
ATOM 1326 C C . GLY A 1 160 ? -19.491 -9.501 -28.773 1.00 34.78 160 GLY A C 1
ATOM 1327 O O . GLY A 1 160 ? -20.660 -9.183 -28.944 1.00 34.78 160 GLY A O 1
ATOM 1328 N N . ILE A 1 161 ? -18.536 -8.605 -28.530 1.00 33.66 161 ILE A N 1
ATOM 1329 C CA . ILE A 1 161 ? -18.663 -7.273 -29.116 1.00 33.66 161 ILE A CA 1
ATOM 1330 C C . ILE A 1 161 ? -18.078 -7.425 -30.516 1.00 33.66 161 ILE A C 1
ATOM 1332 O O . ILE A 1 161 ? -16.877 -7.266 -30.726 1.00 33.66 161 ILE A O 1
ATOM 1336 N N . GLU A 1 162 ? -18.930 -7.826 -31.458 1.00 32.41 162 GLU A N 1
ATOM 1337 C CA . GLU A 1 162 ? -18.696 -7.500 -32.856 1.00 32.41 162 GLU A CA 1
ATOM 1338 C C . GLU A 1 162 ? -18.618 -5.976 -32.934 1.00 32.41 162 GLU A C 1
ATOM 1340 O O . GLU A 1 162 ? -19.557 -5.261 -32.577 1.00 32.41 162 GLU A O 1
ATOM 1345 N N . GLY A 1 163 ? -17.457 -5.471 -33.344 1.00 37.88 163 GLY A N 1
ATOM 1346 C CA . GLY A 1 163 ? -17.308 -4.081 -33.730 1.00 37.88 163 GLY A CA 1
ATOM 1347 C C . GLY A 1 163 ? -18.149 -3.825 -34.973 1.00 37.88 163 GLY A C 1
ATOM 1348 O O . GLY A 1 163 ? -17.646 -3.929 -36.087 1.00 37.88 163 GLY A O 1
ATOM 1349 N N . SER A 1 164 ? -19.424 -3.491 -34.792 1.00 31.12 164 SER A N 1
ATOM 1350 C CA . SER A 1 164 ? -20.212 -2.875 -35.849 1.00 31.12 164 SER A CA 1
ATOM 1351 C C . SER A 1 164 ? -19.922 -1.384 -35.828 1.00 31.12 164 SER A C 1
ATOM 1353 O O . SER A 1 164 ? -20.365 -0.654 -34.941 1.00 31.12 164 SER A O 1
ATOM 1355 N N . GLY A 1 165 ? -19.159 -0.934 -36.822 1.00 38.88 165 GLY A N 1
ATOM 1356 C CA . GLY A 1 165 ? -19.075 0.475 -37.158 1.00 38.88 165 GLY A CA 1
ATOM 1357 C C . GLY A 1 165 ? -20.472 1.032 -37.416 1.00 38.88 165 GLY A C 1
ATOM 1358 O O . GLY A 1 165 ? -21.249 0.463 -38.178 1.00 38.88 165 GLY A O 1
ATOM 1359 N N . PHE A 1 166 ? -20.772 2.161 -36.789 1.00 31.08 166 PHE A N 1
ATOM 1360 C CA . PHE A 1 166 ? -21.822 3.060 -37.232 1.00 31.08 166 PHE A CA 1
ATOM 1361 C C . PHE A 1 166 ? -21.201 4.444 -37.368 1.00 31.08 166 PHE A C 1
ATOM 1363 O O . PHE A 1 166 ? -21.022 5.181 -36.402 1.00 31.08 166 PHE A O 1
ATOM 1370 N N . ILE A 1 167 ? -20.839 4.769 -38.610 1.00 40.41 167 ILE A N 1
ATOM 1371 C CA . ILE A 1 167 ? -20.827 6.151 -39.069 1.00 40.41 167 ILE A CA 1
ATOM 1372 C C . ILE A 1 167 ? -22.281 6.615 -39.029 1.00 40.41 167 ILE A C 1
ATOM 1374 O O . ILE A 1 167 ? -23.125 6.055 -39.726 1.00 40.41 167 ILE A O 1
ATOM 1378 N N . GLN A 1 168 ? -22.559 7.664 -38.264 1.00 33.59 168 GLN A N 1
ATOM 1379 C CA . GLN A 1 168 ? -23.677 8.547 -38.563 1.00 33.59 168 GLN A CA 1
ATOM 1380 C C . GLN A 1 168 ? -23.248 9.996 -38.339 1.00 33.59 168 GLN A C 1
ATOM 1382 O O . GLN A 1 168 ? -22.996 10.438 -37.222 1.00 33.59 168 GLN A O 1
ATOM 1387 N N . GLN A 1 169 ? -23.120 10.696 -39.467 1.00 34.38 169 GLN A N 1
ATOM 1388 C CA . GLN A 1 169 ? -23.205 12.147 -39.582 1.00 34.38 169 GLN A CA 1
ATOM 1389 C C . GLN A 1 169 ? -24.520 12.636 -38.980 1.00 34.38 169 GLN A C 1
ATOM 1391 O O . GLN A 1 169 ? -25.545 12.080 -39.356 1.00 34.38 169 GLN A O 1
ATOM 1396 N N . LEU A 1 170 ? -24.478 13.703 -38.181 1.00 33.03 170 LEU A N 1
ATOM 1397 C CA . LEU A 1 170 ? -25.478 14.777 -38.025 1.00 33.03 170 LEU A CA 1
ATOM 1398 C C . LEU A 1 170 ? -24.746 15.893 -37.244 1.00 33.03 170 LEU A C 1
ATOM 1400 O O . LEU A 1 170 ? -24.130 15.581 -36.230 1.00 33.03 170 LEU A O 1
ATOM 1404 N N . GLY A 1 171 ? -24.701 17.173 -37.598 1.00 37.62 171 GLY A N 1
ATOM 1405 C CA . GLY A 1 171 ? -25.196 17.983 -38.706 1.00 37.62 171 GLY A CA 1
ATOM 1406 C C . GLY A 1 171 ? -24.545 19.366 -38.588 1.00 37.62 171 GLY A C 1
ATOM 1407 O O . GLY A 1 171 ? -23.929 19.634 -37.529 1.00 37.62 171 GLY A O 1
#

Organism: Metarhizium rileyi (strain RCEF 4871) (NCBI:txid1649241)

pLDDT: mean 82.97, std 17.34, range [31.08, 98.12]

Radius of gyration: 23.17 Å; chains: 1; bounding box: 44×42×60 Å

Sequence (171 aa):
MLFDFNFSARIGRPGYSEARNDIKGVLFTLYEIITRDDNLRAIRHQDQDVSVIEYEDWVKHPDVLLDHPISEFRQVLKEWCEKRRAGKQITTYTDAANFLDWPPVPDPPLSEVETHYVGKTVKEVKKLYDWKRNELQEQGKAILNWQRPPQRSQPGAPTGIEGSGFIQQLG

Foldseek 3Di:
DDDDCVQLQCQLHPPHDPLPDPLQVVLQVVLCLFQVDCVLVVDDSVPRDSVCSLPDDRDGDPPRDDPDDPVVVSVVSVVVSVCQVPDDDPRHLVVDPDRDPDPDLDWAAWDFDWDDDDVDIDTDTDTDSDDDQVVCVVVVHDDDDDPDDDPPPDPPDDDDPPPDDDDDDDD